Protein AF-A0A2E9ZAS8-F1 (afdb_monomer)

Mean predicted aligned error: 6.53 Å

Sequence (95 aa):
MHSGSNNGLKPLALGLAIAIIWSISLLSVVLMALVFGVGFPWLGILASVYIGFSLTFWGVVIGFIWAFVDGFVGGFLLAWLYNWLSGCCRCQSSD

Structure (mmCIF, N/CA/C/O backbone):
data_AF-A0A2E9ZAS8-F1
#
_entry.id   AF-A0A2E9ZAS8-F1
#
loop_
_atom_site.group_PDB
_atom_site.id
_atom_site.type_symbol
_atom_site.label_atom_id
_atom_site.label_alt_id
_atom_site.label_comp_id
_atom_site.label_asym_id
_atom_site.label_entity_id
_atom_site.label_seq_id
_atom_site.pdbx_PDB_ins_code
_atom_site.Cartn_x
_atom_site.Cartn_y
_atom_site.Cartn_z
_atom_site.occupancy
_atom_site.B_iso_or_equiv
_atom_site.auth_seq_id
_atom_site.auth_comp_id
_atom_site.auth_asym_id
_atom_site.auth_atom_id
_atom_site.pdbx_PDB_model_num
ATOM 1 N N . MET A 1 1 ? -24.811 12.978 32.262 1.00 38.53 1 MET A N 1
ATOM 2 C CA . MET A 1 1 ? -24.492 12.492 30.902 1.00 38.53 1 MET A CA 1
ATOM 3 C C . MET A 1 1 ? -22.978 12.450 30.757 1.00 38.53 1 MET A C 1
ATOM 5 O O . MET A 1 1 ? -22.363 13.467 30.468 1.00 38.53 1 MET A O 1
ATOM 9 N N . HIS A 1 2 ? -22.355 11.313 31.076 1.00 40.00 2 HIS A N 1
ATOM 10 C CA . HIS A 1 2 ? -20.926 11.123 30.834 1.00 40.00 2 HIS A CA 1
ATOM 11 C C . HIS A 1 2 ? -20.724 10.912 29.334 1.00 40.00 2 HIS A C 1
ATOM 13 O O . HIS A 1 2 ? -21.082 9.869 28.793 1.00 40.00 2 HIS A O 1
ATOM 19 N N . SER A 1 3 ? -20.167 11.920 28.664 1.00 48.16 3 SER A N 1
ATOM 20 C CA . SER A 1 3 ? -19.554 11.757 27.348 1.00 48.16 3 SER A CA 1
ATOM 21 C C . SER A 1 3 ? -18.302 10.897 27.526 1.00 48.16 3 SER A C 1
ATOM 23 O O . SER A 1 3 ? -17.197 11.414 27.679 1.00 48.16 3 SER A O 1
ATOM 25 N N . GLY A 1 4 ? -18.480 9.578 27.589 1.00 47.72 4 GLY A N 1
ATOM 26 C CA . GLY A 1 4 ? -17.377 8.630 27.548 1.00 47.72 4 GLY A CA 1
ATOM 27 C C . GLY A 1 4 ? -16.707 8.723 26.183 1.00 47.72 4 GLY A C 1
ATOM 28 O O . GLY A 1 4 ? -17.292 8.336 25.175 1.00 47.72 4 GLY A O 1
ATOM 29 N N . SER A 1 5 ? -15.491 9.265 26.139 1.00 54.44 5 SER A N 1
ATOM 30 C CA . SER A 1 5 ? -14.627 9.161 24.964 1.00 54.44 5 SER A CA 1
ATOM 31 C C . SER A 1 5 ? -14.448 7.679 24.626 1.00 54.44 5 SER A C 1
ATOM 33 O O . SER A 1 5 ? -13.860 6.917 25.395 1.00 54.44 5 SER A O 1
ATOM 35 N N . ASN A 1 6 ? -14.979 7.249 23.484 1.00 62.53 6 ASN A N 1
ATOM 36 C CA . ASN A 1 6 ? -14.704 5.925 22.944 1.00 62.53 6 ASN A CA 1
ATOM 37 C C . ASN A 1 6 ? -13.249 5.924 22.450 1.00 62.53 6 ASN A C 1
ATOM 39 O O . ASN A 1 6 ? -12.989 6.322 21.318 1.00 62.53 6 ASN A O 1
ATOM 43 N N . ASN A 1 7 ? -12.300 5.489 23.286 1.00 71.25 7 ASN A N 1
ATOM 44 C CA . ASN A 1 7 ? -10.859 5.425 22.970 1.00 71.25 7 ASN A CA 1
ATOM 45 C C . ASN A 1 7 ? -10.494 4.334 21.928 1.00 71.25 7 ASN A C 1
ATOM 47 O O . ASN A 1 7 ? -9.387 3.802 21.943 1.00 71.25 7 ASN A O 1
ATOM 51 N N . GLY A 1 8 ? -11.431 3.952 21.055 1.00 81.94 8 GLY A N 1
ATOM 52 C CA . GLY A 1 8 ? -11.227 2.962 19.997 1.00 81.94 8 GLY A CA 1
ATOM 53 C C . GLY A 1 8 ? -10.567 3.567 18.759 1.00 81.94 8 GLY A C 1
ATOM 54 O O . GLY A 1 8 ? -10.628 4.777 18.520 1.00 81.94 8 GLY A O 1
ATOM 55 N N . LEU A 1 9 ? -9.954 2.717 17.939 1.00 92.06 9 LEU A N 1
ATOM 56 C CA . LEU A 1 9 ? -9.391 3.146 16.662 1.00 92.0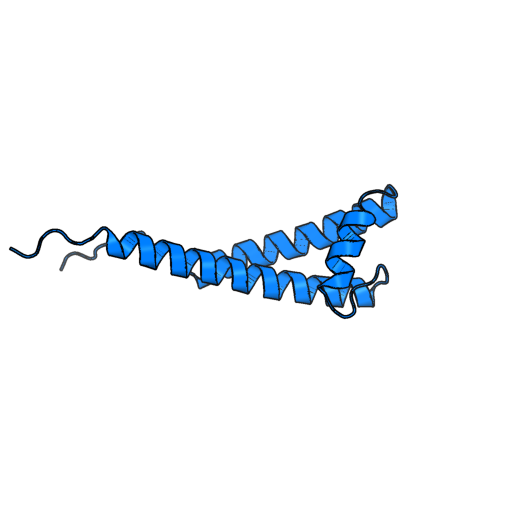6 9 LEU A CA 1
ATOM 57 C C . LEU A 1 9 ? -10.524 3.551 15.718 1.00 92.06 9 LEU A C 1
ATOM 59 O O . LEU A 1 9 ? -11.550 2.880 15.643 1.00 92.06 9 LEU A O 1
ATOM 63 N N . LYS A 1 10 ? -10.342 4.637 14.963 1.00 95.25 10 LYS A N 1
ATOM 64 C CA . LYS A 1 10 ? -11.290 5.047 13.917 1.00 95.25 10 LYS A CA 1
ATOM 65 C C . LYS A 1 10 ? -10.963 4.278 12.630 1.00 95.25 10 LYS A C 1
ATOM 67 O O . LYS A 1 10 ? -9.937 4.597 12.026 1.00 95.25 10 LYS A O 1
ATOM 72 N N . PRO A 1 11 ? -11.799 3.325 12.165 1.00 95.44 11 PRO A N 1
ATOM 73 C CA . PRO A 1 11 ? -11.418 2.449 11.055 1.00 95.44 11 PRO A CA 1
ATOM 74 C C . PRO A 1 11 ? -11.130 3.176 9.750 1.00 95.44 11 PRO A C 1
ATOM 76 O O . PRO A 1 11 ? -10.150 2.870 9.082 1.00 95.44 11 PRO A O 1
ATOM 79 N N . LEU A 1 12 ? -11.918 4.207 9.437 1.00 96.44 12 LEU A N 1
ATOM 80 C CA . LEU A 1 12 ? -11.690 5.030 8.252 1.00 96.44 12 LEU A CA 1
ATOM 81 C C . LEU A 1 12 ? -10.364 5.801 8.328 1.00 96.44 12 LEU A C 1
ATOM 83 O O . LEU A 1 12 ? -9.622 5.845 7.353 1.00 96.44 12 LEU A O 1
ATOM 87 N N . ALA A 1 13 ? -10.053 6.392 9.487 1.00 97.25 13 ALA A N 1
ATOM 88 C CA . ALA A 1 13 ? -8.826 7.166 9.659 1.00 97.25 13 ALA A CA 1
ATOM 89 C C . ALA A 1 13 ? -7.584 6.267 9.596 1.00 97.25 13 ALA A C 1
ATOM 91 O O . ALA A 1 13 ? -6.612 6.622 8.935 1.00 97.25 13 ALA A O 1
ATOM 92 N N . LEU A 1 14 ? -7.632 5.092 10.239 1.00 97.44 14 LEU A N 1
ATOM 93 C CA . LEU A 1 14 ? -6.528 4.134 10.189 1.00 97.44 14 LEU A CA 1
ATOM 94 C C . LEU A 1 14 ? -6.358 3.543 8.785 1.00 97.44 14 LEU A C 1
ATOM 96 O O . LEU A 1 14 ? -5.235 3.485 8.291 1.00 97.44 14 LEU A O 1
ATOM 100 N N . GLY A 1 15 ? -7.461 3.165 8.130 1.00 98.12 15 GLY A N 1
ATOM 101 C CA . GLY A 1 15 ? -7.457 2.689 6.748 1.00 98.12 15 GLY A CA 1
ATOM 102 C C . GLY A 1 15 ? -6.793 3.689 5.806 1.00 98.12 15 GLY A C 1
ATOM 103 O O . GLY A 1 15 ? -5.861 3.331 5.097 1.00 98.12 15 GLY A O 1
ATOM 104 N N . LEU A 1 16 ? -7.196 4.963 5.847 1.00 98.31 16 LEU A N 1
ATOM 105 C CA . LEU A 1 16 ? -6.593 6.007 5.009 1.00 98.31 16 LEU A CA 1
ATOM 106 C C . LEU A 1 16 ? -5.107 6.229 5.315 1.00 98.31 16 LEU A C 1
ATOM 108 O O . LEU A 1 16 ? -4.313 6.374 4.388 1.00 98.31 16 LEU A O 1
ATOM 112 N N . ALA A 1 17 ? -4.717 6.237 6.592 1.00 98.50 17 ALA A N 1
ATOM 113 C CA . ALA A 1 17 ? -3.318 6.410 6.972 1.00 98.50 17 ALA A CA 1
ATOM 114 C C . ALA A 1 17 ? -2.437 5.278 6.417 1.00 98.50 17 ALA A C 1
ATOM 116 O O . ALA A 1 17 ? -1.404 5.547 5.802 1.00 98.50 17 ALA A O 1
ATOM 117 N N . ILE A 1 18 ? -2.869 4.022 6.577 1.00 98.44 18 ILE A N 1
ATOM 118 C CA . ILE A 1 18 ? -2.141 2.851 6.069 1.00 98.44 18 ILE A CA 1
ATOM 119 C C . ILE A 1 18 ? -2.137 2.833 4.536 1.00 98.44 18 ILE A C 1
ATOM 121 O O . ILE A 1 18 ? -1.084 2.598 3.951 1.00 98.44 18 ILE A O 1
ATOM 125 N N . ALA A 1 19 ? -3.256 3.156 3.881 1.00 98.31 19 ALA A N 1
ATOM 126 C CA . ALA A 1 19 ? -3.346 3.248 2.422 1.00 98.31 19 ALA A CA 1
ATOM 127 C C . ALA A 1 19 ? -2.315 4.216 1.829 1.00 98.31 19 ALA A C 1
ATOM 129 O O . ALA A 1 19 ? -1.595 3.872 0.890 1.00 98.31 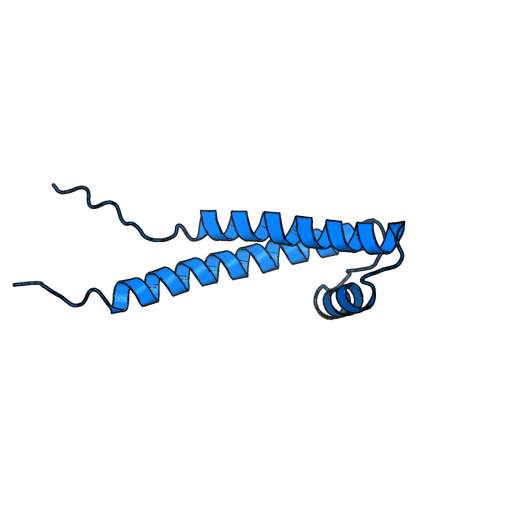19 ALA A O 1
ATOM 130 N N . ILE A 1 20 ? -2.216 5.422 2.396 1.00 98.56 20 ILE A N 1
ATOM 131 C CA . ILE A 1 20 ? -1.280 6.454 1.936 1.00 98.56 20 ILE A CA 1
ATOM 132 C C . ILE A 1 20 ? 0.161 5.982 2.122 1.00 98.56 20 ILE A C 1
ATOM 134 O O . ILE A 1 20 ? 0.950 6.041 1.178 1.00 98.56 20 ILE A O 1
ATOM 138 N N . ILE A 1 21 ? 0.497 5.479 3.314 1.00 98.56 21 ILE A N 1
ATOM 139 C CA . ILE A 1 21 ? 1.847 4.987 3.610 1.00 98.56 21 ILE A CA 1
ATOM 140 C C . ILE A 1 21 ? 2.215 3.849 2.657 1.00 98.56 21 ILE A C 1
ATOM 142 O O . ILE A 1 21 ? 3.265 3.913 2.026 1.00 98.56 21 ILE A O 1
ATOM 146 N N . TRP A 1 22 ? 1.341 2.854 2.493 1.00 98.19 22 TRP A N 1
ATOM 147 C CA . TRP A 1 22 ? 1.609 1.678 1.667 1.00 98.19 22 TRP A CA 1
ATOM 148 C C . TRP A 1 22 ? 1.824 2.028 0.192 1.00 98.19 22 TRP A C 1
ATOM 150 O O . TRP A 1 22 ? 2.765 1.547 -0.442 1.00 98.19 22 TRP A O 1
ATOM 160 N N . SER A 1 23 ? 1.019 2.949 -0.334 1.00 98.12 23 SER A N 1
ATOM 161 C CA . SER A 1 23 ? 1.152 3.416 -1.717 1.00 98.12 23 SER A CA 1
ATOM 162 C C . SER A 1 23 ? 2.454 4.191 -1.939 1.00 98.12 23 SER A C 1
ATOM 164 O O . SER A 1 23 ? 3.139 3.986 -2.942 1.00 98.12 23 SER A O 1
ATOM 166 N N . ILE A 1 24 ? 2.844 5.047 -0.986 1.00 98.31 24 ILE A N 1
ATOM 167 C CA . ILE A 1 24 ? 4.124 5.771 -1.028 1.00 98.31 24 ILE A CA 1
ATOM 168 C C . ILE A 1 24 ? 5.302 4.799 -0.898 1.00 98.31 24 ILE A C 1
ATOM 170 O O . ILE A 1 24 ? 6.301 4.949 -1.604 1.00 98.31 24 ILE A O 1
ATOM 174 N N . SER A 1 25 ? 5.200 3.780 -0.042 1.00 97.44 25 SER A N 1
ATOM 175 C CA . SER A 1 25 ? 6.213 2.730 0.075 1.00 97.44 25 SER A CA 1
ATOM 176 C C . SER A 1 25 ? 6.418 1.997 -1.250 1.00 97.44 25 SER A C 1
ATOM 178 O O . SER A 1 25 ? 7.565 1.838 -1.663 1.00 97.44 25 SER A O 1
ATOM 180 N N . LEU A 1 26 ? 5.346 1.630 -1.963 1.00 97.50 26 LEU A N 1
ATOM 181 C CA . LEU A 1 26 ? 5.458 1.024 -3.294 1.00 97.50 26 LEU A CA 1
ATOM 182 C C . LEU A 1 26 ? 6.204 1.940 -4.269 1.00 97.50 26 LEU A C 1
ATOM 184 O O . LEU A 1 26 ? 7.157 1.492 -4.908 1.00 97.50 26 LEU A O 1
ATOM 188 N N . LEU A 1 27 ? 5.827 3.222 -4.351 1.00 97.69 27 LEU A N 1
ATOM 189 C CA . LEU A 1 27 ? 6.529 4.193 -5.202 1.00 97.69 27 LEU A CA 1
ATOM 190 C C . LEU A 1 27 ? 8.006 4.315 -4.826 1.00 97.69 27 LEU A C 1
ATOM 192 O O . LEU A 1 27 ? 8.860 4.418 -5.702 1.00 97.69 27 LEU A O 1
ATOM 196 N N . SER A 1 28 ? 8.313 4.257 -3.533 1.00 97.56 28 SER A N 1
ATOM 197 C CA . SER A 1 28 ? 9.683 4.344 -3.035 1.00 97.56 28 SER A CA 1
ATOM 198 C C . SER A 1 28 ? 10.509 3.141 -3.493 1.00 97.56 28 SER A C 1
ATOM 200 O O . SER A 1 28 ? 11.623 3.325 -3.977 1.00 97.56 28 SER A O 1
ATOM 202 N N . VAL A 1 29 ? 9.964 1.918 -3.433 1.00 97.56 29 VAL A N 1
ATOM 203 C CA . VAL A 1 29 ? 10.659 0.729 -3.960 1.00 97.56 29 VAL A CA 1
ATOM 204 C C . VAL A 1 29 ? 10.818 0.805 -5.478 1.00 97.56 29 VAL A C 1
ATOM 206 O O . VAL A 1 29 ? 11.892 0.493 -5.984 1.00 97.56 29 VAL A O 1
ATOM 209 N N . VAL A 1 30 ? 9.791 1.251 -6.208 1.00 97.69 30 VAL A N 1
ATOM 210 C CA . VAL A 1 30 ? 9.885 1.463 -7.661 1.00 97.69 30 VAL A CA 1
ATOM 211 C C . VAL A 1 30 ? 11.024 2.428 -7.990 1.00 97.69 30 VAL A C 1
ATOM 213 O O . VAL A 1 30 ? 11.859 2.116 -8.835 1.00 97.69 30 VAL A O 1
ATOM 216 N N . LEU A 1 31 ? 11.119 3.563 -7.293 1.00 97.56 31 LEU A N 1
ATOM 217 C CA . LEU A 1 31 ? 12.214 4.517 -7.481 1.00 97.56 31 LEU A CA 1
ATOM 218 C C . LEU A 1 31 ? 13.577 3.906 -7.139 1.00 97.56 31 LEU A C 1
ATOM 220 O O . LEU A 1 31 ? 14.525 4.087 -7.898 1.00 97.56 31 LEU A O 1
ATOM 224 N N . MET A 1 32 ? 13.681 3.145 -6.046 1.00 97.69 32 MET A N 1
ATOM 225 C CA . MET A 1 32 ? 14.928 2.460 -5.688 1.00 97.69 32 MET A CA 1
ATOM 226 C C . MET A 1 32 ? 15.362 1.455 -6.762 1.00 97.69 32 MET A C 1
ATOM 228 O O . MET A 1 32 ? 16.547 1.372 -7.084 1.00 97.69 32 MET A O 1
ATOM 232 N N . ALA A 1 33 ? 14.412 0.735 -7.359 1.00 97.38 33 ALA A N 1
ATOM 233 C CA . ALA A 1 33 ? 14.683 -0.188 -8.454 1.00 97.38 33 ALA A CA 1
ATOM 234 C C . ALA A 1 33 ? 15.154 0.536 -9.717 1.00 97.38 33 ALA A C 1
ATOM 236 O O . ALA A 1 33 ? 16.116 0.100 -10.344 1.00 97.38 33 ALA A O 1
ATOM 237 N N . LEU A 1 34 ? 14.523 1.659 -10.066 1.00 96.00 34 LEU A N 1
ATOM 238 C CA . LEU A 1 34 ? 14.877 2.430 -11.259 1.00 96.00 34 LEU A CA 1
ATOM 239 C C . LEU A 1 34 ? 16.222 3.158 -11.128 1.00 96.00 34 LEU A C 1
ATOM 241 O O . LEU A 1 34 ? 16.951 3.251 -12.110 1.00 96.00 34 LEU A O 1
ATOM 245 N N . VAL A 1 35 ? 16.554 3.674 -9.940 1.00 97.62 35 VAL A N 1
ATOM 246 C CA . VAL A 1 35 ? 17.770 4.478 -9.719 1.00 97.62 35 VAL A CA 1
ATOM 247 C C . VAL A 1 35 ? 18.970 3.616 -9.332 1.00 97.62 35 VAL A C 1
ATOM 249 O O . VAL A 1 35 ? 20.067 3.829 -9.841 1.00 97.62 35 VAL A O 1
ATOM 252 N N . PHE A 1 36 ? 18.777 2.652 -8.430 1.00 97.06 36 PHE A N 1
ATOM 253 C CA . PHE A 1 36 ? 19.871 1.875 -7.836 1.00 97.06 36 PHE A CA 1
ATOM 254 C C . PHE A 1 36 ? 19.891 0.410 -8.284 1.00 97.06 36 PHE A C 1
ATOM 256 O O . PHE A 1 36 ? 20.821 -0.314 -7.938 1.00 97.06 36 PHE A O 1
ATOM 263 N N . GLY A 1 37 ? 18.885 -0.051 -9.033 1.00 96.31 37 GLY A N 1
ATOM 264 C CA . GLY A 1 37 ? 18.826 -1.432 -9.510 1.00 96.31 37 GLY A CA 1
ATOM 265 C C . GLY A 1 37 ? 18.552 -2.467 -8.411 1.00 96.31 37 GLY A C 1
ATOM 266 O O . GLY A 1 37 ? 18.936 -3.626 -8.553 1.00 96.31 37 GLY A O 1
ATOM 267 N N . VAL A 1 38 ? 17.906 -2.076 -7.307 1.00 96.25 38 VAL A N 1
ATOM 268 C CA . VAL A 1 38 ? 17.620 -2.958 -6.157 1.00 96.25 38 VAL A CA 1
ATOM 269 C C . VAL A 1 38 ? 16.121 -3.196 -5.964 1.00 96.25 38 VAL A C 1
ATOM 271 O O . VAL A 1 38 ? 15.290 -2.426 -6.423 1.00 96.25 38 VAL A O 1
ATOM 274 N N . GLY A 1 39 ? 15.742 -4.264 -5.258 1.00 94.25 39 GLY A N 1
ATOM 275 C CA . GLY A 1 39 ? 14.336 -4.506 -4.896 1.00 94.25 39 GLY A CA 1
ATOM 276 C C . GLY A 1 39 ? 13.468 -5.155 -5.983 1.00 94.25 39 GLY A C 1
ATOM 277 O O . GLY A 1 39 ? 12.283 -5.382 -5.747 1.00 94.25 39 GLY A O 1
ATOM 278 N N . PHE A 1 40 ? 14.032 -5.538 -7.134 1.00 95.69 40 PHE A N 1
ATOM 279 C CA . PHE A 1 40 ? 13.298 -6.249 -8.192 1.00 95.69 40 PHE A CA 1
ATOM 280 C C . PHE A 1 40 ? 12.559 -7.517 -7.725 1.00 95.69 40 PHE A C 1
ATOM 282 O O . PHE A 1 40 ? 11.412 -7.682 -8.137 1.00 95.69 40 PHE A O 1
ATOM 289 N N . PRO A 1 41 ? 13.114 -8.387 -6.848 1.00 97.06 41 PRO A N 1
ATOM 290 C CA . PRO A 1 41 ? 12.366 -9.549 -6.359 1.00 97.06 41 PRO A CA 1
ATOM 291 C C . PRO A 1 41 ? 11.091 -9.161 -5.602 1.00 97.06 41 PRO A C 1
ATOM 293 O O . PRO A 1 41 ? 10.055 -9.798 -5.773 1.00 97.06 41 PRO A O 1
ATOM 296 N N . TRP A 1 42 ? 11.139 -8.079 -4.818 1.00 95.75 42 TRP A N 1
ATOM 297 C CA . TRP A 1 42 ? 9.968 -7.559 -4.111 1.00 95.75 42 TRP A CA 1
ATOM 298 C C . TRP A 1 42 ? 8.914 -7.021 -5.081 1.00 95.75 42 TRP A C 1
ATOM 300 O O . TRP A 1 42 ? 7.738 -7.355 -4.972 1.00 95.75 42 TRP A O 1
ATOM 310 N N . LEU A 1 43 ? 9.340 -6.251 -6.085 1.00 96.88 43 LEU A N 1
ATOM 311 C CA . LEU A 1 43 ? 8.447 -5.785 -7.147 1.00 96.88 43 LEU A CA 1
ATOM 312 C C . LEU A 1 43 ? 7.854 -6.947 -7.960 1.00 96.88 43 LEU A C 1
ATOM 314 O O . LEU A 1 43 ? 6.723 -6.840 -8.418 1.00 96.88 43 LEU A O 1
ATOM 318 N N . GLY A 1 44 ? 8.576 -8.061 -8.102 1.00 97.44 44 GLY A N 1
ATOM 319 C CA . GLY A 1 44 ? 8.070 -9.288 -8.719 1.00 97.44 44 GLY A CA 1
ATOM 320 C C . GLY A 1 44 ? 6.934 -9.936 -7.922 1.00 97.44 44 GLY A C 1
ATOM 321 O O . GLY A 1 44 ? 5.952 -10.375 -8.514 1.00 97.44 44 GLY A O 1
ATOM 322 N N . ILE A 1 45 ? 7.023 -9.934 -6.587 1.00 96.69 45 ILE A N 1
ATOM 323 C CA . ILE A 1 45 ? 5.921 -10.370 -5.711 1.00 96.69 45 ILE A CA 1
ATOM 324 C C . ILE A 1 45 ? 4.729 -9.420 -5.857 1.00 96.69 45 ILE A C 1
ATOM 326 O O . ILE A 1 45 ? 3.599 -9.867 -6.008 1.00 96.69 45 ILE A O 1
ATOM 330 N N . LEU A 1 46 ? 4.961 -8.106 -5.877 1.00 96.50 46 LEU A N 1
ATOM 331 C CA . LEU A 1 46 ? 3.872 -7.152 -6.093 1.00 96.50 46 LEU A CA 1
ATOM 332 C C . LEU A 1 46 ? 3.230 -7.325 -7.475 1.00 96.50 46 LEU A C 1
ATOM 334 O O . LEU A 1 46 ? 2.015 -7.246 -7.582 1.00 96.50 46 LEU A O 1
ATOM 338 N N . ALA A 1 47 ? 4.004 -7.630 -8.517 1.00 96.94 47 ALA A N 1
ATOM 339 C CA . ALA A 1 47 ? 3.482 -7.889 -9.860 1.00 96.94 47 ALA A CA 1
ATOM 340 C C . ALA A 1 47 ? 2.627 -9.159 -9.951 1.00 96.94 47 ALA A C 1
ATOM 342 O O . ALA A 1 47 ? 1.745 -9.228 -10.804 1.00 96.94 47 ALA A O 1
ATOM 343 N N . SER A 1 48 ? 2.858 -10.153 -9.086 1.00 97.31 48 SER A N 1
ATOM 344 C CA . SER A 1 48 ? 2.034 -11.366 -9.062 1.00 97.31 48 SER A CA 1
ATOM 345 C C . SER A 1 48 ? 0.676 -11.154 -8.387 1.00 97.31 48 SER A C 1
ATOM 347 O O . SER A 1 48 ? -0.259 -11.901 -8.671 1.00 97.31 48 SER A O 1
ATOM 349 N N . VAL A 1 49 ? 0.550 -10.131 -7.533 1.00 96.62 49 VAL A N 1
ATOM 350 C CA . VAL A 1 49 ? -0.684 -9.813 -6.795 1.00 96.62 49 VAL A CA 1
ATOM 351 C C . VAL A 1 49 ? -1.434 -8.630 -7.418 1.00 96.62 49 VAL A C 1
ATOM 353 O O . VAL A 1 49 ? -2.657 -8.660 -7.540 1.00 96.62 49 VAL A O 1
ATOM 356 N N . TYR A 1 50 ? -0.721 -7.587 -7.843 1.00 96.62 50 TYR A N 1
ATOM 357 C CA . TYR A 1 50 ? -1.293 -6.367 -8.414 1.00 96.62 50 TYR A CA 1
ATOM 358 C C . TYR A 1 50 ? -1.379 -6.490 -9.927 1.00 96.62 50 TYR A C 1
ATOM 360 O O . TYR A 1 50 ? -0.451 -6.165 -10.669 1.00 96.62 50 TYR A O 1
ATOM 368 N N . ILE A 1 51 ? -2.533 -6.961 -10.388 1.00 96.81 51 ILE A N 1
ATOM 369 C CA . ILE A 1 51 ? -2.800 -7.181 -11.808 1.00 96.81 51 ILE A CA 1
ATOM 370 C C . ILE A 1 51 ? -2.594 -5.873 -12.583 1.00 96.81 51 ILE A C 1
ATOM 372 O O . ILE A 1 51 ? -3.215 -4.851 -12.285 1.00 96.81 51 ILE A O 1
ATOM 376 N N . GLY A 1 52 ? -1.725 -5.924 -13.596 1.00 95.50 52 GLY A N 1
ATOM 377 C CA . GLY A 1 52 ? -1.365 -4.773 -14.429 1.00 95.50 52 GLY A CA 1
ATOM 378 C C . GLY A 1 52 ? -0.192 -3.942 -13.900 1.00 95.50 52 GLY A C 1
ATOM 379 O O . GLY A 1 52 ? 0.239 -3.012 -14.584 1.00 95.50 52 GLY A O 1
ATOM 380 N N . PHE A 1 53 ? 0.369 -4.280 -12.734 1.00 97.06 53 PHE A N 1
ATOM 381 C CA . PHE A 1 53 ? 1.600 -3.660 -12.262 1.00 97.06 53 PHE A CA 1
ATOM 382 C C . PHE A 1 53 ? 2.790 -4.060 -13.143 1.00 97.06 53 PHE A C 1
ATOM 384 O O . PHE A 1 53 ? 3.044 -5.230 -13.422 1.00 97.06 53 PHE A O 1
ATOM 391 N N . SER A 1 54 ? 3.543 -3.055 -13.576 1.00 96.12 54 SER A N 1
ATOM 392 C CA . SER A 1 54 ? 4.822 -3.198 -14.268 1.00 96.12 54 SER A CA 1
ATOM 393 C C . SER A 1 54 ? 5.658 -1.946 -14.018 1.00 96.12 54 SER A C 1
ATOM 395 O O . SER A 1 54 ? 5.120 -0.908 -13.638 1.00 96.12 54 SER A O 1
ATOM 397 N N . LEU A 1 55 ? 6.964 -2.006 -14.286 1.00 96.06 55 LEU A N 1
ATOM 398 C CA . LEU A 1 55 ? 7.885 -0.864 -14.163 1.00 96.06 55 LEU A CA 1
ATOM 399 C C . LEU A 1 55 ? 7.741 0.186 -15.287 1.00 96.06 55 LEU A C 1
ATOM 401 O O . LEU A 1 55 ? 8.672 0.925 -15.592 1.00 96.06 55 LEU A O 1
ATOM 405 N N . THR A 1 56 ? 6.567 0.265 -15.909 1.00 96.75 56 THR A N 1
ATOM 406 C CA . THR A 1 56 ? 6.195 1.339 -16.838 1.00 96.75 56 THR A CA 1
ATOM 407 C C . THR A 1 56 ? 5.423 2.419 -16.088 1.00 96.75 56 THR A C 1
ATOM 409 O O . THR A 1 56 ? 4.825 2.140 -15.053 1.00 96.75 56 THR A O 1
ATOM 412 N N . PHE A 1 57 ? 5.369 3.646 -16.613 1.00 95.31 57 PHE A N 1
ATOM 413 C CA . PHE A 1 57 ? 4.616 4.733 -15.972 1.00 95.31 57 PHE A CA 1
ATOM 414 C C . PHE A 1 57 ? 3.163 4.330 -15.650 1.00 95.31 57 PHE A C 1
ATOM 416 O O . PHE A 1 57 ? 2.724 4.443 -14.508 1.00 95.31 57 PHE A O 1
ATOM 423 N N . TRP A 1 58 ? 2.444 3.771 -16.629 1.00 97.62 58 TRP A N 1
ATOM 424 C CA . TRP A 1 58 ? 1.061 3.323 -16.438 1.00 97.62 58 TRP A CA 1
ATOM 425 C C . TRP A 1 58 ? 0.942 2.109 -15.517 1.00 97.62 58 TRP A C 1
ATOM 427 O O . TRP A 1 58 ? 0.030 2.061 -14.695 1.00 97.62 58 TRP A O 1
ATOM 437 N N . GLY A 1 59 ? 1.879 1.161 -15.598 1.00 97.44 59 GLY A N 1
ATOM 438 C CA . GLY A 1 59 ? 1.913 0.019 -14.685 1.00 97.44 59 GLY A CA 1
ATOM 439 C C . GLY A 1 59 ? 2.112 0.438 -13.228 1.00 97.44 59 GLY A C 1
ATOM 440 O O . GLY A 1 59 ? 1.447 -0.091 -12.342 1.00 97.44 59 GLY A O 1
ATOM 441 N N . VAL A 1 60 ? 2.966 1.430 -12.974 1.00 97.75 60 VAL A N 1
ATOM 442 C CA . VAL A 1 60 ? 3.200 1.981 -11.632 1.00 97.75 60 VAL A CA 1
ATOM 443 C C . VAL A 1 60 ? 1.963 2.708 -11.109 1.00 97.75 60 VAL A C 1
ATOM 445 O O . VAL A 1 60 ? 1.623 2.535 -9.943 1.00 97.75 60 VAL A O 1
ATOM 448 N N . VAL A 1 61 ? 1.247 3.460 -11.953 1.00 98.25 61 VAL A N 1
ATOM 449 C CA . VAL A 1 61 ? -0.029 4.094 -11.569 1.00 98.25 61 VAL A CA 1
ATOM 450 C C . VAL A 1 61 ? -1.067 3.041 -11.170 1.00 98.25 61 VAL A C 1
ATOM 452 O O . VAL A 1 61 ? -1.719 3.183 -10.137 1.00 98.25 61 VAL A O 1
ATOM 455 N N . ILE A 1 62 ? -1.185 1.953 -11.937 1.00 97.94 62 ILE A N 1
ATOM 456 C CA . ILE A 1 62 ? -2.074 0.829 -11.603 1.00 97.94 62 ILE A CA 1
ATOM 457 C C . ILE A 1 62 ? -1.659 0.187 -10.272 1.00 97.94 62 ILE A C 1
ATOM 459 O O . ILE A 1 62 ? -2.501 -0.021 -9.400 1.00 97.94 62 ILE A O 1
ATOM 463 N N . GLY A 1 63 ? -0.363 -0.072 -10.078 1.00 97.88 63 GLY A N 1
ATOM 464 C CA . GLY A 1 63 ? 0.163 -0.615 -8.824 1.00 97.88 63 GLY A CA 1
ATOM 465 C C . GLY A 1 63 ? -0.069 0.299 -7.621 1.00 97.88 63 GLY A C 1
ATOM 466 O O . GLY A 1 63 ? -0.388 -0.189 -6.543 1.00 97.88 63 GLY A O 1
ATOM 467 N N . PHE A 1 64 ? 0.029 1.618 -7.797 1.00 98.12 64 PHE A N 1
ATOM 468 C CA . PHE A 1 64 ? -0.272 2.597 -6.752 1.00 98.12 64 PHE A CA 1
ATOM 469 C C . PHE A 1 64 ? -1.739 2.530 -6.321 1.00 98.12 64 PHE A C 1
ATOM 471 O O . PHE A 1 64 ? -2.022 2.534 -5.127 1.00 98.12 64 PHE A O 1
ATOM 478 N N . ILE A 1 65 ? -2.672 2.423 -7.273 1.00 98.44 65 ILE A N 1
ATOM 479 C CA . ILE A 1 65 ? -4.103 2.274 -6.969 1.00 98.44 65 ILE A CA 1
ATOM 480 C C . ILE A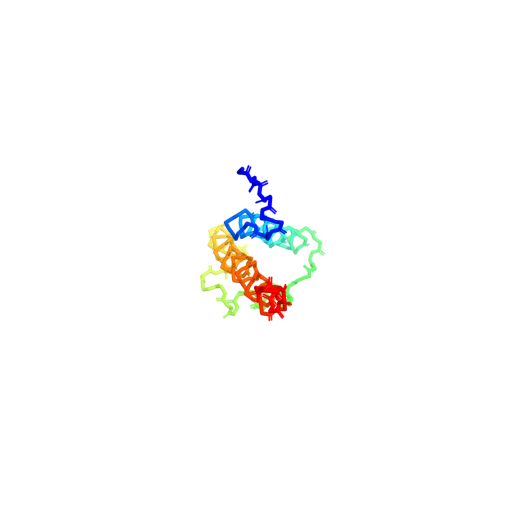 1 65 ? -4.354 0.961 -6.220 1.00 98.44 65 ILE A C 1
ATOM 482 O O . ILE A 1 65 ? -5.056 0.966 -5.210 1.00 98.44 65 ILE A O 1
ATOM 486 N N . TRP A 1 66 ? -3.751 -0.146 -6.665 1.00 98.31 66 TRP A N 1
ATOM 487 C CA . TRP A 1 66 ? -3.851 -1.428 -5.965 1.00 98.31 66 TRP A CA 1
ATOM 488 C C . TRP A 1 66 ? -3.299 -1.361 -4.542 1.00 98.31 66 TRP A C 1
ATOM 490 O O . TRP A 1 66 ? -3.997 -1.763 -3.616 1.00 98.31 66 TRP A O 1
ATOM 500 N N . ALA A 1 67 ? -2.104 -0.794 -4.350 1.00 97.94 67 ALA A N 1
ATOM 501 C CA . ALA A 1 67 ? -1.529 -0.582 -3.025 1.00 97.94 67 ALA A CA 1
ATOM 502 C C . ALA A 1 67 ? -2.429 0.301 -2.155 1.00 97.94 67 ALA A C 1
ATOM 504 O O . ALA A 1 67 ? -2.634 0.012 -0.983 1.00 97.94 67 ALA A O 1
ATOM 505 N N . PHE A 1 68 ? -3.030 1.349 -2.712 1.00 98.50 68 PHE A N 1
ATOM 506 C CA . PHE A 1 68 ? -3.936 2.194 -1.947 1.00 98.50 68 PHE A CA 1
ATOM 507 C C . PHE A 1 68 ? -5.156 1.413 -1.457 1.00 98.50 68 PHE A C 1
ATOM 50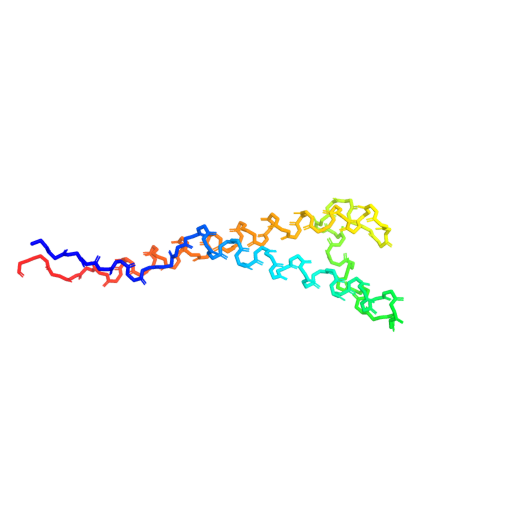9 O O . PHE A 1 68 ? -5.497 1.474 -0.276 1.00 98.50 68 PHE A O 1
ATOM 516 N N . VAL A 1 69 ? -5.800 0.657 -2.348 1.00 98.31 69 VAL A N 1
ATOM 517 C CA . VAL A 1 69 ? -6.990 -0.137 -2.017 1.00 98.31 69 VAL A CA 1
ATOM 518 C C . VAL A 1 69 ? -6.652 -1.237 -1.011 1.00 98.31 69 VAL A C 1
ATOM 520 O O . VAL A 1 69 ? -7.340 -1.357 0.001 1.00 98.31 69 VAL A O 1
ATOM 523 N N . ASP A 1 70 ? -5.581 -1.993 -1.245 1.00 96.75 70 ASP A N 1
ATOM 524 C CA . ASP A 1 70 ? -5.107 -3.051 -0.347 1.00 96.75 70 ASP A CA 1
ATOM 525 C C . ASP A 1 70 ? -4.766 -2.500 1.046 1.00 96.75 70 ASP A C 1
ATOM 527 O O . ASP A 1 70 ? -5.293 -2.959 2.060 1.00 96.75 70 ASP A O 1
ATOM 531 N N . GLY A 1 71 ? -3.978 -1.422 1.100 1.00 97.88 71 GLY A N 1
ATOM 532 C CA . GLY A 1 71 ? -3.607 -0.769 2.353 1.00 97.88 71 GLY A CA 1
ATOM 533 C C . GLY A 1 71 ? -4.813 -0.188 3.095 1.00 97.88 71 GLY A C 1
ATOM 534 O O . GLY A 1 71 ? -4.889 -0.281 4.323 1.00 97.88 71 GLY A O 1
ATOM 535 N N . PHE A 1 72 ? -5.793 0.359 2.368 1.00 98.50 72 PHE A N 1
ATOM 536 C CA . PHE A 1 72 ? -7.033 0.860 2.957 1.00 98.50 72 PHE A CA 1
ATOM 537 C C . PHE A 1 72 ? -7.844 -0.262 3.597 1.00 98.50 72 PHE A C 1
ATOM 539 O O . PHE A 1 72 ? -8.238 -0.149 4.759 1.00 98.50 72 PHE A O 1
ATOM 546 N N . VAL A 1 73 ? -8.079 -1.343 2.850 1.00 98.31 73 VAL A N 1
ATOM 547 C CA . VAL A 1 73 ? -8.843 -2.499 3.324 1.00 98.31 73 VAL A CA 1
ATOM 548 C C . VAL A 1 73 ? -8.142 -3.132 4.522 1.00 98.31 73 VAL A C 1
ATOM 550 O O . VAL A 1 73 ? -8.781 -3.339 5.553 1.00 98.31 73 VAL A O 1
ATOM 553 N N . GLY A 1 74 ? -6.828 -3.354 4.441 1.00 97.81 74 GLY A N 1
ATOM 554 C CA . GLY A 1 74 ? -6.032 -3.891 5.542 1.00 97.81 74 GLY A CA 1
ATOM 555 C C . GLY A 1 74 ? -6.104 -3.020 6.796 1.00 97.81 74 GLY A C 1
ATOM 556 O O . GLY A 1 74 ? -6.384 -3.521 7.885 1.00 97.81 74 GLY A O 1
ATOM 557 N N . GLY A 1 75 ? -5.933 -1.702 6.660 1.00 97.94 75 GLY A N 1
ATOM 558 C CA . GLY A 1 75 ? -6.004 -0.786 7.797 1.00 97.94 75 GLY A CA 1
ATOM 559 C C . GLY A 1 75 ? -7.407 -0.636 8.390 1.00 97.94 75 GLY A C 1
ATOM 560 O O . GLY A 1 75 ? -7.561 -0.552 9.611 1.00 97.94 75 GLY A O 1
ATOM 561 N N . PHE A 1 76 ? -8.442 -0.661 7.551 1.00 98.00 76 PHE A N 1
ATOM 562 C CA . PHE A 1 76 ? -9.830 -0.653 8.001 1.00 98.00 76 PHE A CA 1
ATOM 563 C C . PHE A 1 76 ? -10.155 -1.921 8.797 1.00 98.00 76 PHE A C 1
ATOM 565 O O . PHE A 1 76 ? -10.662 -1.833 9.919 1.00 98.00 76 PHE A O 1
ATOM 572 N N . LEU A 1 77 ? -9.832 -3.093 8.239 1.00 98.06 77 LEU A N 1
ATOM 573 C CA . LEU A 1 77 ? -10.060 -4.384 8.884 1.00 98.06 77 LEU A CA 1
ATOM 574 C C . LEU A 1 77 ? -9.261 -4.510 10.180 1.00 98.06 77 LEU A C 1
ATOM 576 O O . LEU A 1 77 ? -9.796 -5.010 11.165 1.00 98.06 77 LEU A O 1
ATOM 580 N N . LEU A 1 78 ? -8.028 -3.999 10.218 1.00 97.19 78 LEU A N 1
ATOM 581 C CA . LEU A 1 78 ? -7.207 -3.970 11.425 1.00 97.19 78 LEU A CA 1
ATOM 582 C C . LEU A 1 78 ? -7.877 -3.173 12.549 1.00 97.19 78 LEU A C 1
ATOM 584 O O . LEU A 1 78 ? -7.999 -3.671 13.666 1.00 97.19 78 LEU A O 1
ATOM 588 N N . ALA A 1 79 ? -8.342 -1.953 12.270 1.00 96.31 79 ALA A N 1
ATOM 589 C CA . ALA A 1 79 ? -9.046 -1.146 13.266 1.00 96.31 79 ALA A CA 1
ATOM 590 C C . ALA A 1 79 ? -10.363 -1.789 13.709 1.00 96.31 79 ALA A C 1
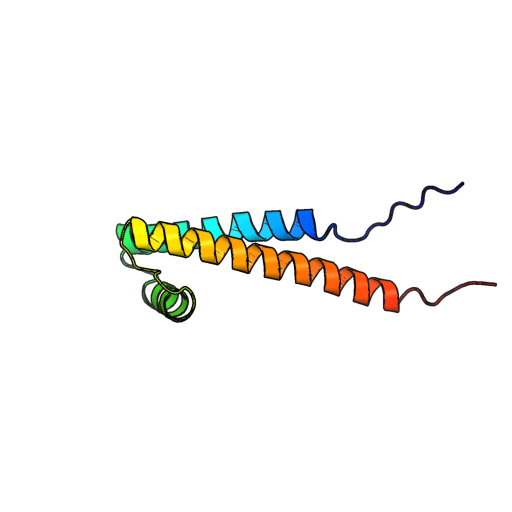ATOM 592 O O . ALA A 1 79 ? -10.702 -1.755 14.893 1.00 96.31 79 ALA A O 1
ATOM 593 N N . TRP A 1 80 ? -11.110 -2.363 12.765 1.00 95.06 80 TRP A N 1
ATOM 594 C CA . TRP A 1 80 ? -12.353 -3.063 13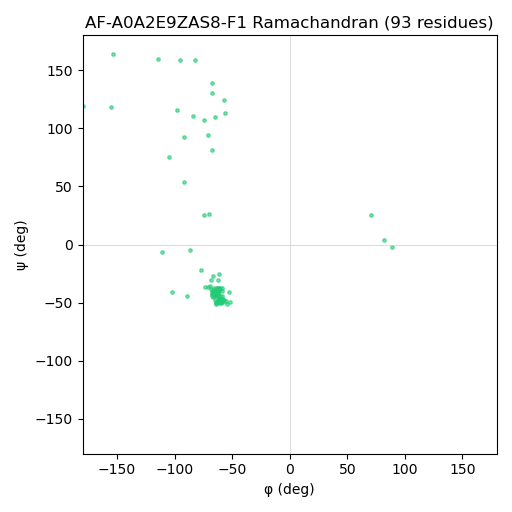.064 1.00 95.06 80 TRP A CA 1
ATOM 595 C C . TRP A 1 80 ? -12.108 -4.257 13.992 1.00 95.06 80 TRP A C 1
ATOM 597 O O . TRP A 1 80 ? -12.729 -4.345 15.053 1.00 95.06 80 TRP A O 1
ATOM 607 N N . LEU A 1 81 ? -11.145 -5.114 13.647 1.00 95.38 81 LEU A N 1
ATOM 608 C CA . LEU A 1 81 ? -10.764 -6.275 14.443 1.00 95.38 81 LEU A CA 1
ATOM 609 C C . LEU A 1 81 ? -10.231 -5.863 15.823 1.00 95.38 81 LEU A C 1
ATOM 611 O O . LEU A 1 81 ? -10.626 -6.445 16.830 1.00 95.38 81 LEU A O 1
ATOM 615 N N . TYR A 1 82 ? -9.392 -4.826 15.890 1.00 94.38 82 TYR A N 1
ATOM 616 C CA . TYR A 1 82 ? -8.875 -4.284 17.150 1.00 94.38 82 TYR A CA 1
ATOM 617 C C . TYR A 1 82 ? -10.000 -3.837 18.086 1.00 94.38 82 TYR A C 1
ATOM 619 O O . TYR A 1 82 ? -10.003 -4.177 19.271 1.00 94.38 82 TYR A O 1
ATOM 627 N N . ASN A 1 83 ? -10.974 -3.091 17.561 1.00 93.06 83 ASN A N 1
ATOM 628 C CA . ASN A 1 83 ? -12.114 -2.629 18.345 1.00 93.06 83 ASN A CA 1
ATOM 629 C C . ASN A 1 83 ? -12.996 -3.798 18.798 1.00 93.06 83 ASN A C 1
ATOM 631 O O . ASN A 1 83 ? -13.464 -3.791 19.935 1.00 93.06 83 ASN A O 1
ATOM 635 N N . TRP A 1 84 ? -13.195 -4.802 17.937 1.00 90.56 84 TRP A N 1
ATOM 636 C CA . TRP A 1 84 ? -13.954 -6.007 18.273 1.00 90.56 84 TRP A CA 1
ATOM 637 C C . TRP A 1 84 ? -13.307 -6.776 19.435 1.00 90.56 84 TRP A C 1
ATOM 639 O O . TRP A 1 84 ? -13.964 -7.033 20.443 1.00 90.56 84 TRP A O 1
ATOM 649 N N . LEU A 1 85 ? -11.997 -7.030 19.361 1.00 90.50 85 LEU A N 1
ATOM 650 C CA . LEU A 1 85 ? -11.245 -7.705 20.425 1.00 90.50 85 LEU A CA 1
ATOM 651 C C . LEU A 1 85 ? -11.181 -6.879 21.718 1.00 90.50 85 LEU A C 1
ATOM 653 O O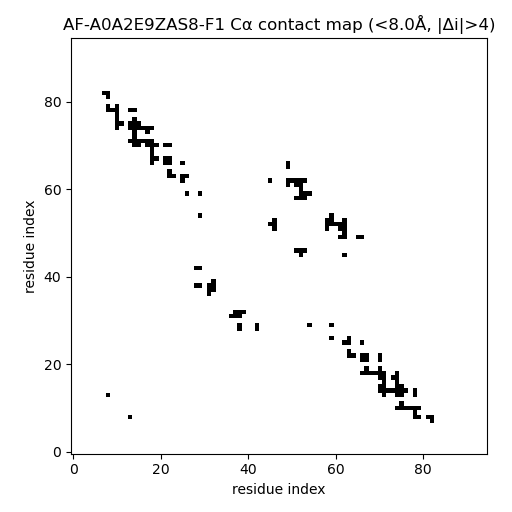 . LEU A 1 85 ? -11.301 -7.428 22.811 1.00 90.50 85 LEU A O 1
ATOM 657 N N . SER A 1 86 ? -11.051 -5.555 21.607 1.00 87.50 86 SER A N 1
ATOM 658 C CA . SER A 1 86 ? -11.045 -4.646 22.763 1.00 87.50 86 SER A CA 1
ATOM 659 C C . SER A 1 86 ? -12.408 -4.575 23.463 1.00 87.50 86 SER A C 1
ATOM 661 O O . SER A 1 86 ? -12.476 -4.355 24.672 1.00 87.50 86 SER A O 1
ATOM 663 N N . GLY A 1 87 ? -13.499 -4.760 22.714 1.00 74.50 87 GLY A N 1
ATOM 664 C CA . GLY A 1 87 ? -14.858 -4.845 23.247 1.00 74.50 87 GLY A CA 1
ATOM 665 C C . GLY A 1 87 ? -15.139 -6.163 23.969 1.00 74.50 87 GLY A C 1
ATOM 666 O O . GLY A 1 87 ? -15.794 -6.144 25.006 1.00 74.50 87 GLY A O 1
ATOM 667 N N . CYS A 1 88 ? -14.592 -7.288 23.491 1.00 60.28 88 CYS A N 1
ATOM 668 C CA . CYS A 1 88 ? -14.757 -8.604 24.126 1.00 60.28 88 CYS A CA 1
ATOM 669 C C . CYS A 1 88 ? -14.194 -8.685 25.556 1.00 60.28 88 CYS A C 1
ATOM 671 O O . CYS A 1 88 ? -14.687 -9.478 26.351 1.00 60.28 88 CYS A O 1
ATOM 673 N N . CYS A 1 89 ? -13.217 -7.848 25.917 1.00 57.12 89 CYS A N 1
ATOM 674 C CA . CYS A 1 89 ? -12.698 -7.76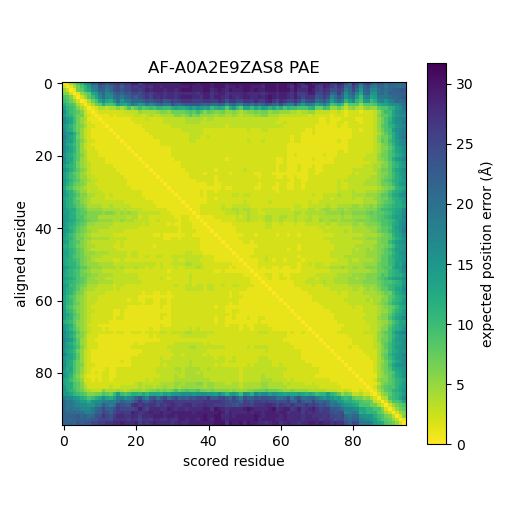9 27.287 1.00 57.12 89 CYS A CA 1
ATOM 675 C C . CYS A 1 89 ? -13.486 -6.801 28.198 1.00 57.12 89 CYS A C 1
ATOM 677 O O . CYS A 1 89 ? -13.207 -6.736 29.392 1.00 57.12 89 CYS A O 1
ATOM 679 N N . ARG A 1 90 ? -14.478 -6.056 27.678 1.00 54.66 90 ARG A N 1
ATOM 680 C CA . ARG A 1 90 ? -15.408 -5.220 28.468 1.00 54.66 90 ARG A CA 1
ATOM 681 C C . ARG A 1 90 ? -16.675 -6.001 28.846 1.00 54.66 90 ARG A C 1
ATOM 683 O O . ARG A 1 90 ? -17.792 -5.552 28.616 1.00 54.66 90 ARG A O 1
ATOM 690 N N . CYS A 1 91 ? -16.499 -7.159 29.471 1.00 55.41 91 CYS A N 1
ATOM 691 C CA . CYS A 1 91 ? -17.539 -7.805 30.273 1.00 55.41 91 CYS A CA 1
ATOM 692 C C . CYS A 1 91 ? -17.200 -7.629 31.760 1.00 55.41 91 CYS A C 1
ATOM 694 O O . CYS A 1 91 ? -16.703 -8.555 32.384 1.00 55.41 91 CYS A O 1
ATOM 696 N N . GLN A 1 92 ? -17.414 -6.429 32.304 1.00 58.28 92 GLN A N 1
ATOM 697 C CA . GLN A 1 92 ? -17.516 -6.104 33.741 1.00 58.28 92 GLN A CA 1
ATOM 698 C C . GLN A 1 92 ? -17.775 -4.589 33.807 1.00 58.28 92 GLN A C 1
ATOM 700 O O . GLN A 1 92 ? -16.991 -3.823 33.258 1.00 58.28 92 GLN A O 1
ATOM 705 N N . SER A 1 93 ? -18.858 -4.047 34.351 1.00 48.62 93 SER A N 1
ATOM 706 C CA . SER A 1 93 ? -19.823 -4.523 35.341 1.00 48.62 93 SER A CA 1
ATOM 707 C C . SER A 1 93 ? -21.145 -3.772 35.117 1.00 48.62 93 SER A C 1
ATOM 709 O O . SER A 1 93 ? -21.178 -2.543 35.215 1.00 48.62 93 SER A O 1
ATOM 711 N N . SER A 1 94 ? -22.218 -4.488 34.794 1.00 55.97 94 SER A N 1
ATOM 712 C CA . SER A 1 94 ? -23.571 -4.035 35.112 1.00 55.97 94 SER A CA 1
ATOM 713 C C . SER A 1 94 ? -23.968 -4.760 36.391 1.00 55.97 94 SER A C 1
ATOM 715 O O . SER A 1 94 ? -24.044 -5.990 36.367 1.00 55.97 94 SER A O 1
ATOM 717 N N . ASP A 1 95 ? -24.160 -3.947 37.430 1.00 45.72 95 ASP A N 1
ATOM 718 C CA . ASP A 1 95 ? -24.546 -4.224 38.824 1.00 45.72 95 ASP A CA 1
ATOM 719 C C . ASP A 1 95 ? -23.389 -4.264 39.836 1.00 45.72 95 ASP A C 1
ATOM 721 O O . ASP A 1 95 ? -22.520 -5.164 39.770 1.00 45.72 95 ASP A O 1
#

pLDDT: mean 89.52, std 16.38, range [38.53, 98.56]

Solvent-accessible surface area (backbone atoms only — not comparable to full-atom values): 5195 Å² total; per-residue (Å²): 134,84,84,73,78,76,90,60,65,55,28,70,62,43,4,50,53,37,8,53,51,43,22,51,51,52,53,49,47,52,50,40,29,74,77,71,71,39,61,58,72,59,53,51,54,47,38,75,70,29,81,69,31,43,102,43,76,68,17,43,55,45,32,35,52,45,32,28,52,52,25,23,53,53,24,25,51,48,26,48,51,51,43,52,59,58,50,70,73,64,80,76,77,92,129

Secondary structure (DSSP, 8-state):
-------S--HHHHHHHHHHHHHHHHHHHHHHHHHHS--HHHHHHHHHHSTT--SSHHHHHHHHHHHHHHHHHHHHHHHHHHHHHHHHT------

Radius of gyration: 18.83 Å; Cα contacts (8 Å, |Δi|>4): 93; chains: 1; bounding box: 44×24×56 Å

Foldseek 3Di:
DDPPDPPADDLQVQLQVQLVVQLVVLVVLLVCCVPVVDCVVVQVVLCVVQPQADSDPVNSVSSSVVSSVVRSVVRSVVRVVRSVVVVVVPPDDDD

=== Feature glossary ===
The record interleaves many kinds of information about one protein. Here is each kind framed as the question it answers.

Q: What known structures does this most resemble?
A: Structural nearest neighbors (via Foldseek easy-search vs the PDB). Reported per hit: target PDB id, E-value, and alignment TM-score. A TM-score above ~0.5 is the conventional threshold for 'same fold'.

Q: Where is each backbone atom in 3D?
A: The mmCIF table is the protein's shape written out atom by atom. For each backbone N, Cα, C, and carbonyl O, it records an (x, y, z) coordinate triple in Å plus the residue type, chain letter, and residue number.

Q: What are the backbone torsion angles?
A: The φ/ψ torsion pair specifies the backbone conformation at each residue. φ rotates about the N–Cα bond, ψ about the Cα–C bond. Steric clashes forbid most of the (φ, ψ) plane — the allowed regions (α-helix basin, β-sheet basin, left-handed helix) are the Ramachandran-allowed regions.

Q: Which residues are buried vs exposed?
A: Solvent-accessible surface area (SASA) is the area in Å² traced out by the centre of a 1.4 Å probe sphere (a water molecule) rolled over the protein's van der Waals surface (Shrake–Rupley / Lee–Richards construction). Buried residues have near-zero SASA; fully exposed residues can exceed 200 Å². The total SASA scales roughly with the number of surface residues.

Q: How confident is the AlphaFold model at each residue?
A: pLDDT is the predicted lDDT-Cα score: AlphaFold's confidence that the local environment of each residue (all inter-atomic distances within 15 Å) is correctly placed. It is a per-residue number between 0 and 100, with higher meaning more reliable.

Q: What does the local fold look like, residue by residue?
A: 3Di is Foldseek's structural alphabet. Each residue is assigned one of twenty discrete states based on how its Cα sits relative to its spatial (not sequential) neighbors. Aligning 3Di strings finds structural homologs roughly as well as full 3D superposition, but orders of magnitude faster.

Q: How big and how compact is the whole molecule?
A: Radius of gyration (Rg) is the root-mean-square distance of C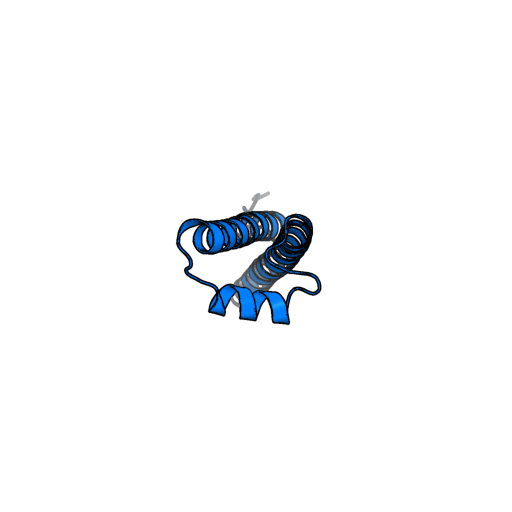α atoms from their centroid — a single number for overall size and compactness. A globular domain of N residues has Rg ≈ 2.2·N^0.38 Å; an extended or disordered chain has a much larger Rg. The Cα contact count is the number of residue pairs whose Cα atoms are within 8 Å and are more than four positions apart in sequence — a standard proxy for tertiary packing density. The bounding box is the smallest axis-aligned box enclosing all Cα atoms.

Q: Which residues are in helices, strands, or loops?
A: DSSP 8-state secondary structure assigns each residue one of H (α-helix), G (3₁₀-helix), I (π-helix), E (extended β-strand), B (isolated β-bridge), T (hydrogen-bonded turn), S (bend), or '-' (coil). The assignment is computed from backbone hydrogen-bond geometry via the Kabsch–Sander algorithm.

Q: How mobile is each atom in the crystal?
A: Crystallographic B-factors measure how much each atom's electron density is smeared out, in Å². They rise in mobile loops and surface residues and fall in the buried interior. In AlphaFold models this column is repurposed to hold pLDDT instead.

Q: What if only a Cα trace is available?
A: P-SEA three-state annotation labels each residue as helix, strand, or coil based purely on the geometry of the Cα trace. It serves as a fallback when the full backbone (and thus DSSP) is unavailable.

Q: What family and function is it annotated with?
A: Database cross-references. InterPro integrates a dozen domain/family signature databases into unified entries with residue-range hits. GO terms attach function/process/location labels with evidence codes. CATH codes position the fold in a four-level structural taxonomy. Organism is the NCBI-taxonomy species name.

Q: Are the domains correctly placed relative to each other?
A: Predicted Aligned Error (PAE) is an AlphaFold confidence matrix: entry (i, j) is the expected error in the position of residue j, in ångströms, when the prediction is superimposed on the true structure at residue i. Low PAE within a block of residues means that block is internally rigid and well-predicted; high PAE between two blocks means their relative placement is uncertain even if each block individually is confident.

Q: What do the diagnostic plots show?
A: Three diagnostic plots accompany the record. The Cα contact map visualizes the tertiary structure as a 2D adjacency matrix (8 Å cutoff, sequence-local contacts suppressed). The Ramachandran plot shows the distribution of backbone (φ, ψ) torsions, with points in the α and β basins reflecting secondary structure content. The PAE plot shows AlphaFold's inter-residue confidence as a color matrix.

Q: What is the amino-acid chain?
A: Primary structure: the covalent order of the twenty standard amino acids along the backbone. Two proteins with the same sequence will (almost always) fold to the same structure; two with 30% identity often share a fold but not the details.

Q: What do the rendered images show?
A: The six renders are orthographic views along the three Cartesian axes in both directions. Representation (cartoon, sticks, or surface) and color scheme (sequence-rainbow or by-chain) vary across proteins so the training set covers all the common visualization conventions.